Protein AF-A0A965GUP5-F1 (afdb_monomer_lite)

Sequence (54 aa):
LLLVIGSEGKGLSRLVQENCDAILSIPIAKETESLNAGIAASVALYEVAKARLK

Structure (mmCIF, N/CA/C/O backbone):
data_AF-A0A965GUP5-F1
#
_entry.id   AF-A0A965GUP5-F1
#
loop_
_atom_site.group_PDB
_atom_site.id
_atom_site.type_symbol
_atom_site.label_atom_id
_atom_site.label_alt_id
_atom_site.label_comp_id
_atom_site.label_asym_id
_atom_site.label_entity_id
_atom_site.label_seq_id
_atom_site.pdbx_PDB_ins_code
_atom_site.Cartn_x
_atom_site.Cartn_y
_atom_site.Cartn_z
_atom_site.occupancy
_atom_site.B_iso_or_equiv
_atom_site.auth_seq_id
_atom_site.auth_comp_id
_atom_site.auth_asym_id
_atom_site.auth_atom_id
_atom_site.pdbx_PDB_model_num
ATOM 1 N N . LEU A 1 1 ? -9.736 4.284 8.180 1.00 92.81 1 LEU A N 1
ATOM 2 C CA . LEU A 1 1 ? -8.605 4.032 7.262 1.00 92.81 1 LEU A CA 1
ATOM 3 C C . LEU A 1 1 ? -8.029 5.370 6.838 1.00 92.81 1 LEU A C 1
ATOM 5 O O . LEU A 1 1 ? -8.751 6.141 6.216 1.00 92.81 1 LEU A O 1
ATOM 9 N N . LEU A 1 2 ? -6.770 5.622 7.186 1.00 97.25 2 LEU A N 1
ATOM 10 C CA . LEU A 1 2 ? -5.977 6.734 6.674 1.00 97.25 2 L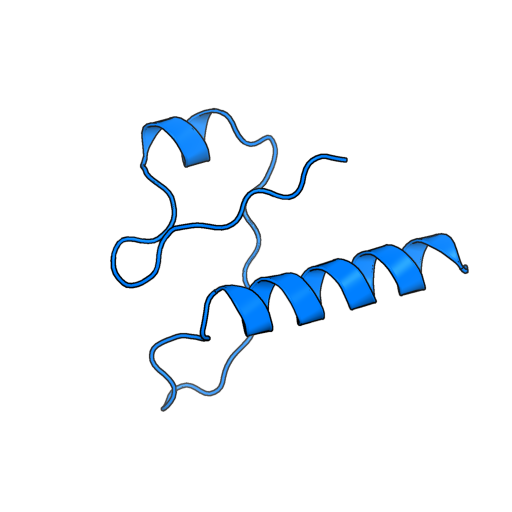EU A CA 1
ATOM 11 C C . LEU A 1 2 ? -4.895 6.139 5.770 1.00 97.25 2 LEU A C 1
ATOM 13 O O . LEU A 1 2 ? -4.163 5.258 6.208 1.00 97.25 2 LEU A O 1
ATOM 17 N N . LEU A 1 3 ? -4.825 6.589 4.518 1.00 96.94 3 LEU A N 1
ATOM 18 C CA . LEU A 1 3 ? -3.753 6.206 3.605 1.00 96.94 3 LEU A CA 1
ATOM 19 C C . LEU A 1 3 ? -2.709 7.321 3.602 1.00 96.94 3 LEU A C 1
ATOM 21 O O . LEU A 1 3 ? -3.031 8.460 3.268 1.00 96.94 3 LEU A O 1
ATOM 25 N N . VAL A 1 4 ? -1.476 6.993 3.978 1.00 98.00 4 VAL A N 1
ATOM 26 C CA . VAL A 1 4 ? -0.359 7.941 3.994 1.00 98.00 4 VAL A CA 1
ATOM 27 C C . VAL A 1 4 ? 0.568 7.619 2.831 1.00 98.00 4 VAL A C 1
ATOM 29 O O . VAL A 1 4 ? 1.021 6.486 2.689 1.00 98.00 4 VAL A O 1
ATOM 32 N N . ILE A 1 5 ? 0.845 8.617 1.995 1.00 97.44 5 ILE A N 1
ATOM 33 C CA . ILE A 1 5 ? 1.725 8.489 0.832 1.00 97.44 5 ILE A CA 1
ATOM 34 C C . ILE A 1 5 ? 2.964 9.346 1.072 1.00 97.44 5 ILE A C 1
ATOM 36 O O . ILE A 1 5 ? 2.865 10.491 1.511 1.00 97.44 5 ILE A O 1
ATOM 40 N N . GLY A 1 6 ? 4.135 8.763 0.822 1.00 96.31 6 GLY A N 1
ATOM 41 C CA . GLY A 1 6 ? 5.416 9.448 0.959 1.00 96.31 6 GLY A CA 1
ATOM 42 C C . GLY A 1 6 ? 5.628 10.523 -0.103 1.00 96.31 6 GLY A C 1
ATOM 43 O O . GLY A 1 6 ? 4.967 10.530 -1.141 1.00 96.31 6 GLY A O 1
ATOM 44 N N . SER A 1 7 ? 6.583 11.417 0.143 1.00 95.06 7 SER A N 1
ATOM 45 C CA . SER A 1 7 ? 7.005 12.370 -0.880 1.00 95.06 7 SER A CA 1
ATOM 46 C C . SER A 1 7 ? 7.771 11.668 -1.999 1.00 95.06 7 SER A C 1
ATOM 48 O O . SER A 1 7 ? 8.366 10.604 -1.806 1.00 95.06 7 SER A O 1
ATOM 50 N N . GLU A 1 8 ? 7.799 12.286 -3.176 1.00 94.38 8 GLU A N 1
ATOM 51 C CA . GLU A 1 8 ? 8.654 11.814 -4.261 1.00 94.38 8 GLU A CA 1
ATOM 52 C C . GLU A 1 8 ? 10.135 11.839 -3.842 1.00 94.38 8 GLU A C 1
ATOM 54 O O . GLU A 1 8 ? 10.599 12.726 -3.115 1.00 94.38 8 GLU A O 1
ATOM 59 N N . GLY A 1 9 ? 10.879 10.815 -4.264 1.00 91.31 9 GLY A N 1
ATOM 60 C CA . GLY A 1 9 ? 12.283 10.613 -3.909 1.00 91.31 9 GLY A CA 1
ATOM 61 C C . GLY A 1 9 ? 12.485 10.056 -2.497 1.00 91.31 9 GLY A C 1
ATOM 62 O O . GLY A 1 9 ? 12.913 8.918 -2.344 1.00 91.31 9 GLY A O 1
ATOM 63 N N . LYS A 1 10 ? 12.196 10.845 -1.453 1.00 93.38 10 LYS A N 1
ATOM 64 C CA . LYS A 1 10 ? 12.505 10.459 -0.057 1.00 93.38 10 LYS A CA 1
ATOM 65 C C . LYS A 1 10 ? 11.492 9.495 0.566 1.00 93.38 10 LYS A C 1
ATOM 67 O O . LYS A 1 10 ? 11.806 8.880 1.583 1.00 93.38 10 LYS A O 1
ATOM 72 N N . GLY A 1 11 ? 10.299 9.363 -0.011 1.00 95.31 11 GLY A N 1
ATOM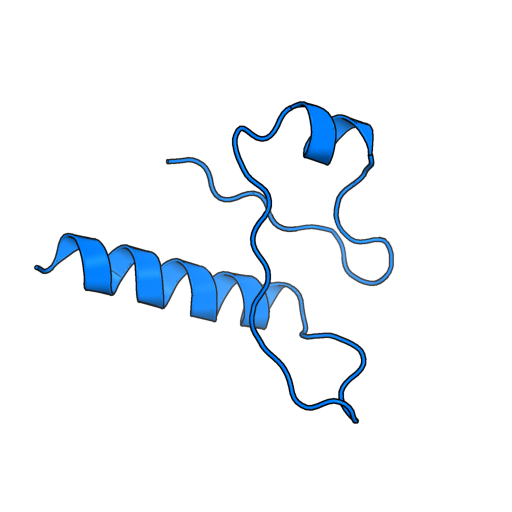 73 C CA . GLY A 1 11 ? 9.255 8.482 0.500 1.00 95.31 11 GLY A CA 1
ATOM 74 C C . GLY A 1 11 ? 8.700 8.933 1.855 1.00 95.31 11 GLY A C 1
ATOM 75 O O . GLY A 1 11 ? 8.616 10.124 2.159 1.00 95.31 11 GLY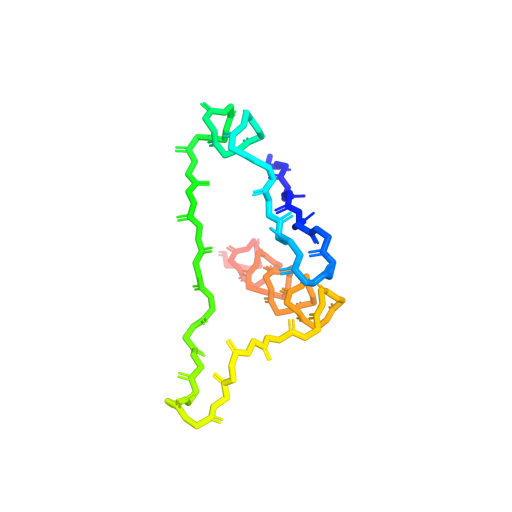 A O 1
ATOM 76 N N . LEU A 1 12 ? 8.256 7.971 2.666 1.00 96.50 12 LEU A N 1
ATOM 77 C CA . LEU A 1 12 ? 7.757 8.238 4.015 1.00 96.50 12 LEU A CA 1
ATOM 78 C C . LEU A 1 12 ? 8.929 8.515 4.958 1.00 96.50 12 LEU A C 1
ATOM 80 O O . LEU A 1 12 ? 9.880 7.733 5.023 1.00 96.50 12 LEU A O 1
ATOM 84 N N . SER A 1 13 ? 8.841 9.583 5.751 1.00 97.00 13 SER A N 1
ATOM 85 C CA . SER A 1 13 ? 9.823 9.806 6.811 1.00 97.00 13 SER A CA 1
ATOM 86 C C . SER A 1 13 ? 9.742 8.688 7.854 1.00 97.00 13 SER A C 1
ATOM 88 O O . SER A 1 13 ? 8.680 8.109 8.083 1.00 97.00 13 SER A O 1
ATOM 90 N N . ARG A 1 14 ? 10.864 8.396 8.516 1.00 97.00 14 ARG A N 1
ATOM 91 C CA . ARG A 1 14 ? 10.935 7.348 9.542 1.00 97.00 14 ARG A CA 1
ATOM 92 C C . ARG A 1 14 ? 9.864 7.515 10.627 1.00 97.00 14 ARG A C 1
ATOM 94 O O . ARG A 1 14 ? 9.158 6.563 10.922 1.00 97.00 14 ARG A O 1
ATOM 101 N N . LEU A 1 15 ? 9.707 8.728 11.160 1.00 97.81 15 LEU A N 1
ATOM 102 C CA . LEU A 1 15 ? 8.708 9.012 12.194 1.00 97.81 15 LEU A CA 1
ATOM 103 C C . LEU A 1 15 ? 7.282 8.749 11.690 1.00 97.81 15 LEU A C 1
ATOM 105 O O . LEU A 1 15 ? 6.459 8.229 12.432 1.00 97.81 15 LEU A O 1
ATOM 109 N N . VAL A 1 16 ? 6.979 9.077 10.429 1.00 97.31 16 VAL A N 1
ATOM 110 C CA . VAL A 1 16 ? 5.662 8.782 9.846 1.00 97.31 16 VAL A CA 1
ATOM 111 C C . VAL A 1 16 ? 5.451 7.273 9.732 1.00 97.31 16 VAL A C 1
ATOM 113 O O . VAL A 1 16 ? 4.374 6.800 10.078 1.00 97.31 16 VAL A O 1
ATOM 116 N N . GLN A 1 17 ? 6.469 6.514 9.310 1.00 96.50 17 GLN A N 1
ATOM 117 C CA . GLN A 1 17 ? 6.388 5.051 9.238 1.00 96.50 17 GLN A CA 1
ATOM 118 C C . GLN A 1 17 ? 6.153 4.422 10.618 1.00 96.50 17 GLN A C 1
ATOM 120 O O . GLN A 1 17 ? 5.311 3.542 10.740 1.00 96.50 17 GLN A O 1
ATOM 125 N N . GLU A 1 18 ? 6.838 4.906 11.659 1.00 97.69 18 GLU A N 1
ATOM 126 C CA . GLU A 1 18 ? 6.690 4.419 13.042 1.00 97.69 18 GLU A CA 1
ATOM 127 C C . GLU A 1 18 ? 5.298 4.700 13.640 1.00 97.69 18 GLU A C 1
ATOM 129 O O . GLU A 1 18 ? 4.876 3.995 14.551 1.00 97.69 18 GLU A O 1
ATOM 134 N N . ASN A 1 19 ? 4.576 5.703 13.127 1.00 97.62 19 ASN A N 1
ATOM 135 C CA . ASN A 1 19 ? 3.204 6.015 13.544 1.00 97.62 19 ASN A CA 1
ATOM 136 C C . ASN A 1 19 ? 2.128 5.317 12.691 1.00 97.62 19 ASN A C 1
ATOM 138 O O . ASN A 1 19 ? 0.942 5.453 12.986 1.00 97.62 19 ASN A O 1
ATOM 142 N N . CYS A 1 20 ? 2.504 4.617 11.616 1.00 97.94 20 CYS A N 1
ATOM 143 C CA . CYS A 1 20 ? 1.553 3.856 10.809 1.00 97.94 20 CYS A CA 1
ATOM 144 C C . CYS A 1 20 ? 1.342 2.465 11.415 1.00 97.94 20 CYS A C 1
ATOM 146 O O . CYS A 1 20 ? 2.306 1.760 11.700 1.00 97.94 20 CYS A O 1
ATOM 148 N N . ASP A 1 21 ? 0.084 2.026 11.516 1.00 98.31 21 ASP A N 1
ATOM 149 C CA . ASP A 1 21 ? -0.251 0.675 11.994 1.00 98.31 21 ASP A CA 1
ATOM 150 C C . ASP A 1 21 ? 0.295 -0.430 11.070 1.00 98.31 21 ASP A C 1
ATOM 152 O O . ASP A 1 21 ? 0.548 -1.555 11.498 1.00 98.31 21 ASP A O 1
ATOM 156 N N . ALA A 1 22 ? 0.457 -0.117 9.781 1.00 96.88 22 ALA A N 1
ATOM 157 C CA . ALA A 1 22 ? 1.002 -1.017 8.778 1.00 96.88 22 ALA A CA 1
ATOM 158 C C . ALA A 1 22 ? 1.730 -0.247 7.670 1.00 96.88 22 ALA A C 1
ATOM 160 O O . ALA A 1 22 ? 1.338 0.861 7.298 1.00 96.88 22 ALA A O 1
ATOM 161 N N . ILE A 1 23 ? 2.749 -0.888 7.094 1.00 96.88 23 ILE A N 1
ATOM 162 C CA . ILE A 1 23 ? 3.446 -0.436 5.887 1.00 96.88 23 ILE A CA 1
ATOM 163 C C . ILE A 1 23 ? 3.114 -1.396 4.747 1.00 96.88 23 ILE A C 1
ATOM 165 O O . ILE A 1 23 ? 3.163 -2.614 4.911 1.00 96.88 23 ILE A O 1
ATOM 169 N N . LEU A 1 24 ? 2.770 -0.838 3.588 1.00 95.06 24 LEU A N 1
ATOM 170 C CA . LEU A 1 24 ? 2.357 -1.581 2.401 1.00 95.06 24 LEU A CA 1
ATOM 171 C C . LEU A 1 24 ? 3.260 -1.222 1.219 1.00 95.06 24 LEU A C 1
ATOM 173 O O . LEU A 1 24 ? 3.731 -0.090 1.111 1.00 95.06 24 LEU A O 1
ATOM 177 N N . SER A 1 25 ? 3.457 -2.173 0.309 1.00 94.44 25 SER A N 1
ATOM 178 C CA . SER A 1 25 ? 4.166 -1.963 -0.952 1.00 94.44 25 SER A CA 1
ATOM 179 C C . SER A 1 25 ? 3.321 -2.441 -2.129 1.00 94.44 25 SER A C 1
ATOM 181 O O . SER A 1 25 ? 2.574 -3.415 -2.032 1.00 94.44 25 SER A O 1
ATOM 183 N N . ILE A 1 26 ? 3.435 -1.737 -3.255 1.00 95.81 26 ILE A N 1
ATOM 184 C CA . ILE A 1 26 ? 2.885 -2.189 -4.534 1.00 95.81 26 ILE A CA 1
ATOM 185 C C . ILE A 1 26 ? 3.976 -3.027 -5.203 1.00 95.81 26 ILE A C 1
ATOM 187 O O . ILE A 1 26 ? 5.076 -2.505 -5.403 1.00 95.81 26 ILE A O 1
ATOM 191 N N . PRO A 1 27 ? 3.718 -4.299 -5.551 1.00 95.12 27 PRO A N 1
ATOM 192 C CA . PRO A 1 27 ? 4.668 -5.085 -6.323 1.00 95.12 27 PRO A CA 1
ATOM 193 C C . PRO A 1 27 ? 4.945 -4.414 -7.673 1.00 95.12 27 PRO A C 1
ATOM 195 O O . PRO A 1 27 ? 4.014 -4.101 -8.414 1.00 95.12 27 PRO A O 1
ATOM 198 N N . ILE A 1 28 ? 6.221 -4.205 -7.992 1.00 95.50 28 ILE A N 1
ATOM 199 C CA . ILE A 1 28 ? 6.681 -3.631 -9.262 1.00 95.50 28 ILE A CA 1
ATOM 200 C C . ILE A 1 28 ? 7.723 -4.540 -9.911 1.00 95.50 28 ILE A C 1
ATOM 202 O O . ILE A 1 28 ? 8.332 -5.379 -9.243 1.00 95.50 28 ILE A O 1
ATOM 206 N N . ALA A 1 29 ? 7.910 -4.389 -11.223 1.00 95.56 29 ALA A N 1
ATOM 207 C CA . ALA A 1 29 ? 8.962 -5.089 -11.952 1.00 95.56 29 ALA A CA 1
ATOM 208 C C . ALA A 1 29 ? 10.344 -4.688 -11.415 1.00 95.56 29 ALA A C 1
ATOM 210 O O . ALA A 1 29 ? 10.545 -3.543 -11.009 1.00 95.56 29 ALA A O 1
ATOM 211 N N . LYS A 1 30 ? 11.302 -5.620 -11.428 1.00 90.69 30 LYS A N 1
ATOM 212 C CA . LYS A 1 30 ? 12.631 -5.426 -10.823 1.00 90.69 30 LYS A CA 1
ATOM 213 C C . LYS A 1 30 ? 13.413 -4.281 -11.477 1.00 90.69 30 LYS A C 1
ATOM 215 O O . LYS A 1 30 ? 14.257 -3.665 -10.839 1.00 90.69 30 LYS A O 1
ATOM 220 N N . GLU A 1 31 ? 13.127 -4.008 -12.743 1.00 95.00 31 GLU A N 1
ATOM 221 C CA . GLU A 1 31 ? 13.749 -2.964 -13.555 1.00 95.00 31 GLU A CA 1
ATOM 222 C C . GLU A 1 31 ? 13.181 -1.569 -13.246 1.00 95.00 31 GLU A C 1
ATOM 224 O O . GLU A 1 31 ? 13.725 -0.567 -13.699 1.00 95.00 31 GLU A O 1
ATOM 229 N N . THR A 1 32 ? 12.076 -1.491 -12.496 1.00 92.44 32 THR A N 1
ATOM 230 C CA . THR A 1 32 ? 11.442 -0.233 -12.094 1.00 92.44 32 THR A CA 1
ATOM 231 C C . THR A 1 32 ? 11.883 0.136 -10.685 1.00 92.44 32 THR A C 1
ATOM 233 O O . THR A 1 32 ? 11.643 -0.610 -9.742 1.00 92.44 32 THR A O 1
ATOM 236 N N . GLU A 1 33 ? 12.492 1.309 -10.524 1.00 90.88 33 GLU A N 1
ATOM 237 C CA . GLU A 1 33 ? 12.975 1.758 -9.212 1.00 90.88 33 GLU A CA 1
ATOM 238 C C . GLU A 1 33 ? 11.832 2.125 -8.256 1.00 90.88 33 GLU A C 1
ATOM 240 O O . GLU A 1 33 ? 11.863 1.785 -7.075 1.00 90.88 33 GLU A O 1
ATOM 245 N N . SER A 1 34 ? 10.822 2.845 -8.752 1.00 93.88 34 SER A N 1
ATOM 246 C CA . SER A 1 34 ? 9.670 3.286 -7.962 1.00 93.88 34 SER A CA 1
ATOM 247 C C . SER A 1 34 ? 8.494 3.695 -8.850 1.00 93.88 34 SER A C 1
ATOM 249 O O . SER A 1 34 ? 8.632 3.868 -10.062 1.00 93.88 34 SER A O 1
ATOM 251 N N . LEU A 1 35 ? 7.326 3.868 -8.232 1.00 95.31 35 LEU A N 1
ATOM 252 C CA . LEU A 1 35 ? 6.178 4.516 -8.859 1.00 95.31 35 LEU A CA 1
ATOM 253 C C . LEU A 1 35 ? 6.124 5.990 -8.457 1.00 95.31 35 LEU A C 1
ATOM 255 O O . LEU A 1 35 ? 6.455 6.350 -7.327 1.00 95.31 35 LEU A O 1
ATOM 259 N N . ASN A 1 36 ? 5.599 6.825 -9.352 1.00 95.69 36 ASN A N 1
ATOM 260 C CA . ASN A 1 36 ? 5.146 8.167 -8.997 1.00 95.69 36 ASN A CA 1
ATOM 261 C C . ASN A 1 36 ? 4.135 8.102 -7.833 1.00 95.69 36 ASN A C 1
ATOM 263 O O . ASN A 1 36 ? 3.276 7.215 -7.794 1.00 95.69 36 ASN A O 1
ATOM 267 N N . ALA A 1 37 ? 4.203 9.065 -6.909 1.00 96.62 37 ALA A N 1
ATOM 268 C CA . ALA A 1 37 ? 3.377 9.075 -5.700 1.00 96.62 37 ALA A CA 1
ATOM 269 C C . ALA A 1 37 ? 1.864 9.087 -6.000 1.00 96.62 37 ALA A C 1
ATOM 271 O O . ALA A 1 37 ? 1.094 8.394 -5.334 1.00 96.62 37 ALA A O 1
ATOM 272 N N . GLY A 1 38 ? 1.432 9.818 -7.034 1.00 97.56 38 GLY A N 1
ATOM 273 C CA . GLY A 1 38 ? 0.035 9.855 -7.475 1.00 97.56 38 GLY A CA 1
ATOM 274 C C . GLY A 1 38 ? -0.436 8.528 -8.075 1.00 97.56 38 GLY A C 1
ATOM 275 O O . GLY A 1 38 ? -1.553 8.085 -7.797 1.00 97.56 38 GLY A O 1
ATOM 276 N N . ILE A 1 39 ? 0.423 7.846 -8.837 1.00 97.25 39 ILE A N 1
ATOM 277 C CA . ILE A 1 39 ? 0.134 6.503 -9.364 1.00 97.25 39 ILE A CA 1
ATOM 278 C C . ILE A 1 39 ? 0.037 5.483 -8.225 1.00 97.25 39 ILE A C 1
ATOM 280 O O . ILE A 1 39 ? -0.927 4.720 -8.174 1.00 97.25 39 ILE A O 1
ATOM 284 N N . ALA A 1 40 ? 0.969 5.513 -7.269 1.00 97.50 40 ALA A N 1
ATOM 285 C CA . ALA A 1 40 ? 0.920 4.650 -6.092 1.00 97.50 40 ALA A CA 1
ATOM 286 C C . ALA A 1 40 ? -0.367 4.872 -5.273 1.00 97.50 40 ALA A C 1
ATOM 288 O O . ALA A 1 40 ? -1.047 3.912 -4.906 1.00 97.50 40 ALA A O 1
ATOM 289 N N . ALA A 1 41 ? -0.750 6.134 -5.053 1.00 97.69 41 ALA A N 1
ATOM 290 C CA . ALA A 1 41 ? -1.994 6.485 -4.375 1.00 97.69 41 ALA A CA 1
ATOM 291 C C . ALA A 1 41 ? -3.228 5.964 -5.128 1.00 97.69 41 ALA A C 1
ATOM 293 O O . ALA A 1 41 ? -4.132 5.400 -4.515 1.00 97.69 41 ALA A O 1
ATOM 294 N N . SER A 1 42 ? -3.251 6.109 -6.455 1.00 98.25 42 SER A N 1
ATOM 295 C CA . SER A 1 42 ? -4.368 5.673 -7.302 1.00 98.25 42 SER A CA 1
ATOM 296 C C . SER A 1 42 ? -4.581 4.159 -7.235 1.00 98.25 42 SER A C 1
ATOM 298 O O . SER A 1 42 ? -5.709 3.707 -7.045 1.00 98.25 42 SER A O 1
ATOM 300 N N . VAL A 1 43 ? -3.503 3.372 -7.326 1.00 98.00 43 VAL A N 1
ATOM 301 C CA . VAL A 1 43 ? -3.557 1.904 -7.212 1.00 98.00 43 VAL A CA 1
ATOM 302 C C . VAL A 1 43 ? -4.054 1.477 -5.828 1.00 98.00 43 VAL A C 1
ATOM 304 O O . VAL A 1 43 ? -4.946 0.636 -5.725 1.00 98.00 43 VAL A O 1
ATOM 307 N N . ALA A 1 44 ? -3.527 2.086 -4.762 1.00 97.62 44 ALA A N 1
ATOM 308 C CA . ALA A 1 44 ? -3.938 1.773 -3.396 1.00 97.62 44 ALA A CA 1
ATOM 309 C C . ALA A 1 44 ? -5.415 2.124 -3.139 1.00 97.62 44 ALA A C 1
ATOM 311 O O . ALA A 1 44 ? -6.155 1.323 -2.566 1.00 97.62 44 ALA A O 1
ATOM 312 N N . LEU A 1 45 ? -5.872 3.294 -3.596 1.00 97.94 45 LEU A N 1
ATOM 313 C CA . LEU A 1 45 ? -7.271 3.710 -3.466 1.00 97.94 45 LEU A CA 1
ATOM 314 C C . LEU A 1 45 ? -8.219 2.816 -4.270 1.00 97.94 45 LEU A C 1
ATOM 316 O O . LEU A 1 45 ? -9.304 2.504 -3.778 1.00 97.94 45 LEU A O 1
ATOM 320 N N . TYR A 1 46 ? -7.815 2.374 -5.466 1.00 98.06 46 TYR A N 1
ATOM 321 C CA . TYR A 1 46 ? -8.592 1.416 -6.253 1.00 98.06 46 TYR A CA 1
ATOM 322 C C . TYR A 1 46 ? -8.797 0.101 -5.493 1.00 98.06 46 TYR A C 1
ATOM 324 O O . TYR A 1 46 ? -9.928 -0.376 -5.397 1.00 98.06 46 TYR A O 1
ATOM 332 N N . GLU A 1 47 ? -7.742 -0.458 -4.894 1.00 97.25 47 GLU A N 1
ATOM 333 C CA . GLU A 1 47 ? -7.864 -1.709 -4.139 1.00 97.25 47 GLU A CA 1
ATOM 334 C C . GLU A 1 47 ? -8.729 -1.535 -2.881 1.00 97.25 47 GLU A C 1
ATOM 336 O O . GLU A 1 47 ? -9.580 -2.377 -2.593 1.00 97.25 47 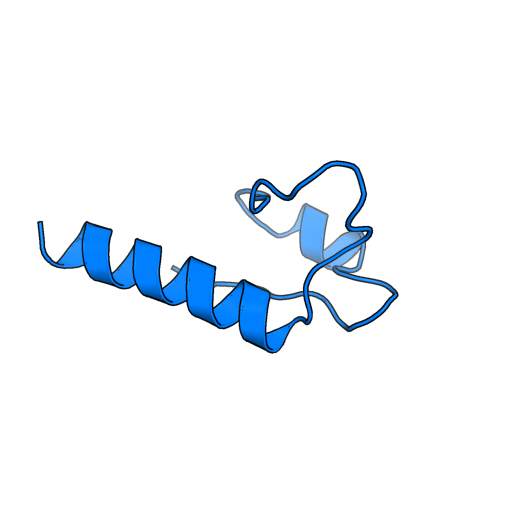GLU A O 1
ATOM 341 N N . VAL A 1 48 ? -8.611 -0.400 -2.181 1.00 97.25 48 VAL A N 1
ATOM 342 C CA . VAL A 1 48 ? -9.498 -0.056 -1.055 1.00 97.25 48 VAL A CA 1
ATOM 343 C C . VAL A 1 48 ? -10.959 0.025 -1.501 1.00 97.25 48 VAL A C 1
ATOM 345 O O . VAL A 1 48 ? -11.839 -0.505 -0.821 1.00 97.25 48 VAL A O 1
ATOM 348 N N . ALA A 1 49 ? -11.242 0.687 -2.625 1.00 98.12 49 ALA A N 1
ATOM 349 C CA . ALA A 1 49 ? -12.598 0.795 -3.154 1.00 98.12 49 ALA A CA 1
ATOM 350 C C . ALA A 1 49 ? -13.155 -0.584 -3.539 1.00 98.12 49 ALA A C 1
ATOM 352 O O . ALA A 1 4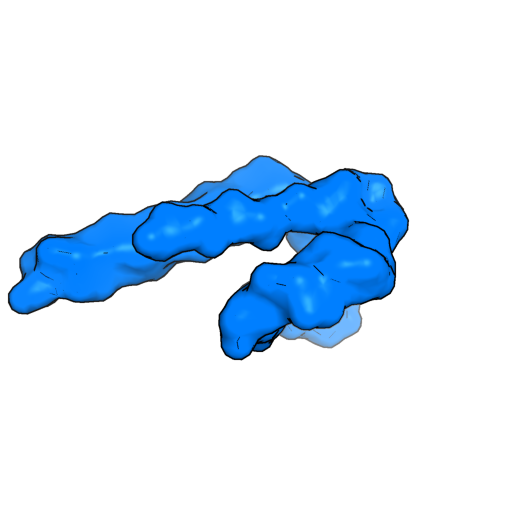9 ? -14.262 -0.935 -3.138 1.00 98.12 49 ALA A O 1
ATOM 353 N N . LYS A 1 50 ? -12.364 -1.401 -4.240 1.00 97.94 50 LYS A N 1
ATOM 354 C CA . LYS A 1 50 ? -12.723 -2.770 -4.627 1.00 97.94 50 LYS A CA 1
ATOM 355 C C . LYS A 1 50 ? -12.998 -3.668 -3.421 1.00 97.94 50 LYS A C 1
ATOM 357 O O . LYS A 1 50 ? -13.943 -4.449 -3.462 1.00 97.94 50 LYS A O 1
ATOM 362 N N . ALA A 1 51 ? -12.206 -3.558 -2.355 1.00 96.88 51 ALA A N 1
ATOM 363 C CA . ALA A 1 51 ? -12.418 -4.313 -1.123 1.00 96.88 51 ALA A CA 1
ATOM 364 C C . ALA A 1 51 ? -13.707 -3.909 -0.389 1.00 96.88 51 ALA A C 1
ATOM 366 O O . ALA A 1 51 ? -14.301 -4.747 0.275 1.00 96.88 51 ALA A O 1
ATOM 367 N N . ARG A 1 52 ? -14.144 -2.649 -0.518 1.00 96.62 52 ARG A N 1
ATOM 368 C CA . ARG A 1 52 ? -15.385 -2.130 0.090 1.00 96.62 52 ARG A CA 1
ATOM 369 C C . ARG A 1 52 ? -16.655 -2.443 -0.699 1.00 96.62 52 ARG A C 1
ATOM 371 O O . ARG A 1 52 ? -17.737 -2.35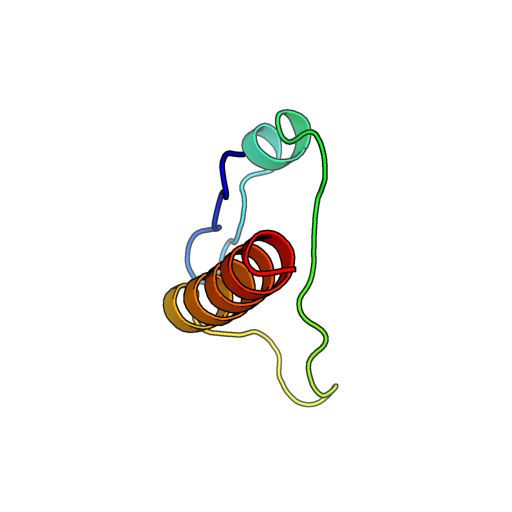5 -0.136 1.00 96.62 52 ARG A O 1
ATOM 378 N N . LEU A 1 53 ? -16.533 -2.703 -2.000 1.00 94.19 53 LEU A N 1
ATOM 379 C CA . LEU A 1 53 ? -17.657 -3.075 -2.868 1.00 94.19 53 LEU A CA 1
ATOM 380 C C . LEU A 1 53 ? -18.002 -4.572 -2.793 1.00 94.19 53 LEU A C 1
ATOM 382 O O . LEU A 1 53 ? -19.002 -4.987 -3.375 1.00 94.19 53 LEU A O 1
ATOM 386 N N . LYS A 1 54 ? -17.161 -5.368 -2.131 1.00 67.12 54 LYS A N 1
ATOM 387 C CA . LYS A 1 54 ? -17.447 -6.755 -1.759 1.00 67.12 54 LYS A CA 1
ATOM 388 C C . LYS A 1 54 ? -18.154 -6.794 -0.413 1.00 67.12 54 LYS A C 1
ATOM 390 O O . LYS A 1 54 ? -18.996 -7.701 -0.255 1.00 67.12 54 LYS A O 1
#

Radius of gyration: 12.17 Å; chains: 1; bounding box: 31×19×27 Å

pLDDT: mean 95.61, std 4.35, range [67.12, 98.31]

Secondary structure (DSSP, 8-state):
-----PBTTTBS-HHHHHTSS--------TT-----HHHHHHHHHHHHHHHH--

Foldseek 3Di:
DDDDWADPPVIDDPVRCVPDPDDDDDDDDPPDPDDDRVVVVVVVVVVVVVVVVD